Protein AF-A0A9W5QXP2-F1 (afdb_monomer)

Structure (mmCIF, N/CA/C/O backbone):
data_AF-A0A9W5QXP2-F1
#
_entry.id   AF-A0A9W5QXP2-F1
#
loop_
_atom_site.group_PDB
_atom_site.id
_atom_site.type_symbol
_atom_site.label_atom_id
_atom_site.label_alt_id
_atom_site.label_comp_id
_atom_site.label_asym_id
_atom_site.label_entity_id
_atom_site.label_seq_id
_atom_site.pdbx_PDB_ins_code
_atom_site.Cartn_x
_atom_site.Cartn_y
_atom_site.Cartn_z
_atom_site.occupancy
_atom_site.B_iso_or_equiv
_atom_site.auth_seq_id
_atom_site.auth_comp_id
_atom_site.auth_asym_id
_atom_site.auth_atom_id
_atom_site.pdbx_PDB_model_num
ATOM 1 N N . MET A 1 1 ? 23.593 -8.625 -20.729 1.00 43.62 1 MET A N 1
ATOM 2 C CA . MET A 1 1 ? 22.313 -9.173 -20.232 1.00 43.62 1 MET A CA 1
ATOM 3 C C . MET A 1 1 ? 22.040 -8.522 -18.876 1.00 43.62 1 MET A C 1
ATOM 5 O O . MET A 1 1 ? 22.520 -9.011 -17.870 1.00 43.62 1 MET A O 1
ATOM 9 N N . ILE A 1 2 ? 21.414 -7.340 -18.870 1.00 50.66 2 ILE A N 1
ATOM 10 C CA . ILE A 1 2 ? 21.157 -6.517 -17.659 1.00 50.66 2 ILE A CA 1
ATOM 11 C C . ILE A 1 2 ? 19.642 -6.441 -17.363 1.00 50.66 2 ILE A C 1
ATOM 13 O O . ILE A 1 2 ? 19.215 -6.034 -16.291 1.00 50.66 2 ILE A O 1
ATOM 17 N N . THR A 1 3 ? 18.812 -6.950 -18.274 1.00 57.56 3 THR A N 1
ATOM 18 C CA . THR A 1 3 ? 17.345 -6.914 -18.230 1.00 57.56 3 THR A CA 1
ATOM 19 C C . THR A 1 3 ? 16.701 -7.787 -17.146 1.00 57.56 3 THR A C 1
ATOM 21 O O . THR A 1 3 ? 15.497 -7.686 -16.952 1.00 57.56 3 THR A O 1
ATOM 24 N N . ASN A 1 4 ? 17.460 -8.629 -16.432 1.00 74.44 4 ASN A N 1
ATOM 25 C CA . ASN A 1 4 ? 16.877 -9.617 -15.514 1.00 74.44 4 ASN A CA 1
ATOM 26 C C . ASN A 1 4 ? 16.865 -9.181 -14.038 1.00 74.44 4 ASN A C 1
ATOM 28 O O . ASN A 1 4 ? 15.949 -9.554 -13.314 1.00 74.44 4 ASN A O 1
ATOM 32 N N . GLN A 1 5 ? 17.829 -8.366 -13.585 1.00 87.19 5 GLN A N 1
ATOM 33 C CA . GLN A 1 5 ? 17.893 -7.975 -12.168 1.00 87.19 5 GLN A CA 1
ATOM 34 C C . GLN A 1 5 ? 16.776 -6.993 -11.802 1.00 87.19 5 GLN A C 1
ATOM 36 O O . GLN A 1 5 ? 16.055 -7.220 -10.843 1.00 87.19 5 GLN A O 1
ATOM 41 N N . VAL A 1 6 ? 16.556 -5.959 -12.620 1.00 89.56 6 VAL A N 1
ATOM 42 C CA . VAL A 1 6 ? 15.496 -4.965 -12.371 1.00 89.56 6 VAL A CA 1
ATOM 43 C C . VAL A 1 6 ? 14.107 -5.611 -12.379 1.00 89.56 6 VAL A C 1
ATOM 45 O O . VAL A 1 6 ? 13.274 -5.295 -11.535 1.00 89.56 6 VAL A O 1
ATOM 48 N N . ALA A 1 7 ? 13.851 -6.534 -13.310 1.00 88.38 7 ALA A N 1
ATOM 49 C CA . ALA A 1 7 ? 12.585 -7.262 -13.368 1.00 88.38 7 ALA A CA 1
ATOM 50 C C . ALA A 1 7 ? 12.394 -8.179 -12.146 1.00 88.38 7 ALA A C 1
ATOM 52 O O . ALA A 1 7 ? 11.295 -8.255 -11.595 1.00 88.38 7 ALA A O 1
ATOM 53 N N . TYR A 1 8 ? 13.465 -8.840 -11.697 1.00 90.75 8 TYR A N 1
ATOM 54 C CA . TYR A 1 8 ? 13.457 -9.642 -10.477 1.00 90.75 8 TYR A CA 1
ATOM 55 C C . TYR A 1 8 ? 13.183 -8.789 -9.228 1.00 90.75 8 TYR A C 1
ATOM 57 O O . TYR A 1 8 ? 12.307 -9.137 -8.437 1.00 90.75 8 TYR A O 1
ATOM 65 N N . ASP A 1 9 ? 13.863 -7.650 -9.086 1.00 92.50 9 ASP A N 1
ATOM 66 C CA . ASP A 1 9 ? 13.704 -6.741 -7.946 1.00 92.50 9 ASP A CA 1
ATOM 67 C C . ASP A 1 9 ? 12.286 -6.169 -7.890 1.00 92.50 9 ASP A C 1
ATOM 69 O O . ASP A 1 9 ? 11.649 -6.194 -6.837 1.00 92.50 9 ASP A O 1
ATOM 73 N N . LYS A 1 10 ? 11.743 -5.740 -9.037 1.00 92.31 10 LYS A N 1
ATOM 74 C CA . LYS A 1 10 ? 10.340 -5.323 -9.146 1.00 92.31 10 LYS A CA 1
ATOM 75 C C . LYS A 1 10 ? 9.395 -6.424 -8.690 1.00 92.31 10 LYS A C 1
ATOM 77 O O . LYS A 1 10 ? 8.521 -6.162 -7.876 1.00 92.31 10 LYS A O 1
ATOM 82 N N . LYS A 1 11 ? 9.581 -7.661 -9.157 1.00 91.19 11 LYS A N 1
ATOM 83 C CA . LYS A 1 11 ? 8.727 -8.787 -8.758 1.00 91.19 11 LYS A CA 1
ATOM 84 C C . LYS A 1 11 ? 8.774 -9.035 -7.248 1.00 91.19 11 LYS A C 1
ATOM 86 O O . LYS A 1 11 ? 7.733 -9.260 -6.637 1.00 91.19 11 LYS A O 1
ATOM 91 N N . LEU A 1 12 ? 9.960 -8.972 -6.641 1.00 94.00 12 LEU A N 1
ATOM 92 C CA . LEU A 1 12 ? 10.119 -9.127 -5.195 1.00 94.00 12 LEU A CA 1
ATOM 93 C C . LEU A 1 12 ? 9.391 -8.014 -4.427 1.00 94.00 12 LEU A C 1
ATOM 95 O O . LEU A 1 12 ? 8.663 -8.296 -3.475 1.00 94.00 12 LEU A O 1
ATOM 99 N N . LEU A 1 13 ? 9.557 -6.762 -4.861 1.00 94.75 13 LEU A N 1
ATOM 100 C CA . LEU A 1 13 ? 8.856 -5.619 -4.279 1.00 94.75 13 LEU A CA 1
ATOM 101 C C . LEU A 1 13 ? 7.341 -5.732 -4.465 1.00 94.75 13 LEU A C 1
ATOM 103 O O . LEU A 1 13 ? 6.601 -5.457 -3.528 1.00 94.75 13 LEU A O 1
ATOM 107 N N . GLY A 1 14 ? 6.882 -6.187 -5.630 1.00 93.75 14 GLY A N 1
ATOM 108 C CA . GLY A 1 14 ? 5.466 -6.362 -5.926 1.00 93.75 14 GLY A CA 1
ATOM 109 C C . GLY A 1 14 ? 4.788 -7.390 -5.038 1.00 93.75 14 GLY A C 1
ATOM 110 O O . GLY A 1 14 ? 3.730 -7.111 -4.483 1.00 93.75 14 GLY A O 1
ATOM 111 N N . ASN A 1 15 ? 5.440 -8.534 -4.818 1.00 94.25 15 ASN A N 1
ATOM 112 C CA . ASN A 1 15 ? 4.955 -9.528 -3.863 1.00 94.25 15 ASN A CA 1
ATOM 113 C C . ASN A 1 15 ? 4.829 -8.924 -2.457 1.00 94.25 15 ASN A C 1
ATOM 115 O O . ASN A 1 15 ? 3.812 -9.103 -1.793 1.00 94.25 15 ASN A O 1
ATOM 119 N N . LYS A 1 16 ? 5.838 -8.156 -2.023 1.00 95.94 16 LYS A N 1
ATOM 120 C CA . LYS A 1 16 ? 5.824 -7.508 -0.708 1.00 95.94 16 LYS A CA 1
ATOM 121 C C . LYS A 1 16 ? 4.721 -6.453 -0.598 1.00 95.94 16 LYS A C 1
ATOM 123 O O . LYS A 1 16 ? 4.068 -6.365 0.434 1.00 95.94 16 LYS A O 1
ATOM 128 N N . ILE A 1 17 ? 4.491 -5.674 -1.652 1.00 95.25 17 ILE A N 1
ATOM 129 C CA . ILE A 1 17 ? 3.373 -4.730 -1.728 1.00 95.25 17 ILE A CA 1
ATOM 130 C C . ILE A 1 17 ? 2.042 -5.465 -1.568 1.00 95.25 17 ILE A C 1
ATOM 132 O O . ILE A 1 17 ? 1.213 -5.052 -0.759 1.00 95.25 17 ILE A O 1
ATOM 136 N N . GLU A 1 18 ? 1.841 -6.554 -2.311 1.00 93.81 18 GLU A N 1
ATOM 137 C CA . GLU A 1 18 ? 0.598 -7.321 -2.274 1.00 93.81 18 GLU A CA 1
ATOM 138 C C . GLU A 1 18 ? 0.340 -7.921 -0.883 1.00 93.81 18 GLU A C 1
ATOM 140 O O . GLU A 1 18 ? -0.779 -7.848 -0.37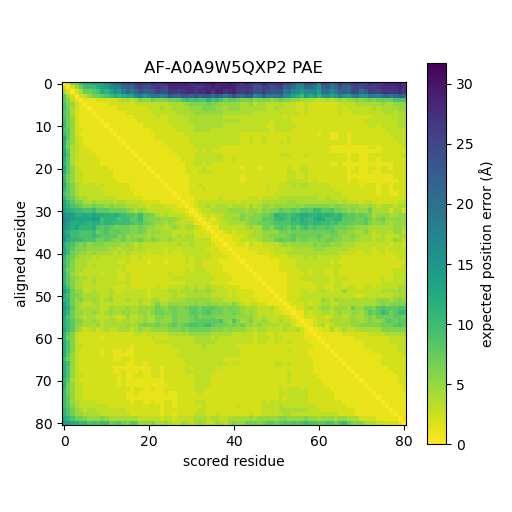3 1.00 93.81 18 GLU A O 1
ATOM 145 N N . GLU A 1 19 ? 1.371 -8.478 -0.247 1.00 96.38 19 GLU A N 1
ATOM 146 C CA . GLU A 1 19 ? 1.301 -9.006 1.118 1.00 96.38 19 GLU A CA 1
ATOM 147 C C . GLU A 1 19 ? 0.948 -7.912 2.135 1.00 96.38 19 GLU A C 1
ATOM 149 O O . GLU A 1 19 ? -0.014 -8.069 2.891 1.00 96.38 19 GLU A O 1
ATOM 154 N N . THR A 1 20 ? 1.649 -6.774 2.107 1.00 96.50 20 THR A N 1
ATOM 155 C CA . THR A 1 20 ? 1.369 -5.636 2.999 1.00 96.50 20 THR A CA 1
ATOM 156 C C . THR A 1 20 ? -0.045 -5.099 2.775 1.00 96.50 20 THR A C 1
ATOM 158 O O . THR A 1 20 ? -0.782 -4.854 3.729 1.00 96.50 20 THR A O 1
ATOM 161 N N . PHE A 1 21 ? -0.481 -4.971 1.519 1.00 94.75 21 PHE A N 1
ATOM 162 C CA . PHE A 1 21 ? -1.824 -4.497 1.191 1.00 94.75 21 PHE A CA 1
ATOM 163 C C . PHE A 1 21 ? -2.923 -5.461 1.671 1.00 94.75 21 PHE A C 1
ATOM 165 O O . PHE A 1 21 ? -3.981 -5.029 2.144 1.00 94.75 21 PHE A O 1
ATOM 172 N N . LYS A 1 22 ? -2.681 -6.776 1.602 1.00 95.31 22 LYS A N 1
ATOM 173 C CA . LYS A 1 22 ? -3.571 -7.797 2.179 1.00 95.31 22 LYS A CA 1
ATOM 174 C C . LYS A 1 22 ? -3.658 -7.681 3.699 1.00 95.31 22 LYS A C 1
ATOM 176 O O . LYS A 1 22 ? -4.753 -7.834 4.246 1.00 95.31 22 LYS A O 1
ATOM 181 N N . GLU A 1 23 ? -2.550 -7.384 4.374 1.00 96.56 23 GLU A N 1
ATOM 182 C CA . GLU A 1 23 ? -2.534 -7.150 5.821 1.00 96.56 23 GLU A CA 1
ATOM 183 C C . GLU A 1 23 ? -3.354 -5.907 6.190 1.00 96.56 23 GLU A C 1
ATOM 185 O O . GLU A 1 23 ? -4.266 -6.007 7.012 1.00 96.56 23 GLU A O 1
ATOM 190 N N . VAL A 1 24 ? -3.128 -4.778 5.503 1.00 95.19 24 VAL A N 1
ATOM 191 C CA . VAL A 1 24 ? -3.938 -3.552 5.648 1.00 95.19 24 VAL A CA 1
ATOM 192 C C . VAL A 1 24 ? -5.424 -3.871 5.492 1.00 95.19 24 VAL A C 1
ATOM 194 O O . VAL A 1 24 ? -6.230 -3.555 6.363 1.00 95.19 24 VAL A O 1
ATOM 197 N N . SER A 1 25 ? -5.788 -4.549 4.402 1.00 94.00 25 SER A N 1
ATOM 198 C CA . SER A 1 25 ? -7.182 -4.890 4.096 1.00 94.00 25 SER A CA 1
ATOM 199 C C . SER A 1 25 ? -7.810 -5.789 5.163 1.00 94.00 25 SER A C 1
ATOM 201 O O . SER A 1 25 ? -9.000 -5.678 5.448 1.00 94.00 25 SER A O 1
ATOM 203 N N . SER A 1 26 ? -7.025 -6.689 5.755 1.00 94.88 26 SER A N 1
ATOM 204 C CA . SER A 1 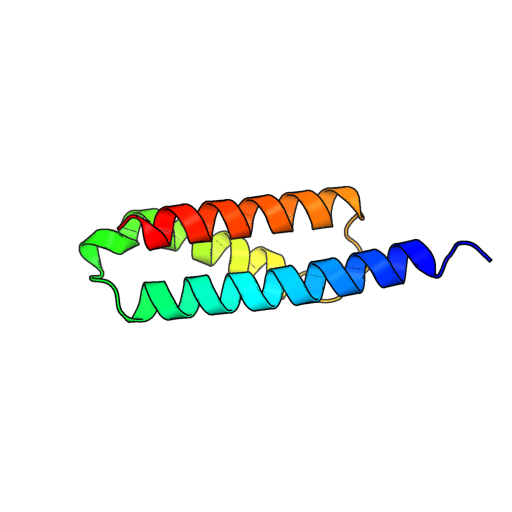26 ? -7.491 -7.586 6.815 1.00 94.88 26 SER A CA 1
ATOM 205 C C . SER A 1 26 ? -7.734 -6.833 8.121 1.00 94.88 26 SER A C 1
ATOM 207 O O . SER A 1 26 ? -8.756 -7.060 8.763 1.00 94.88 26 SER A O 1
ATOM 209 N N . LEU A 1 27 ? -6.848 -5.899 8.478 1.00 93.94 27 LEU A N 1
ATOM 210 C CA . LEU A 1 27 ? -7.016 -5.046 9.656 1.00 93.94 27 LEU A CA 1
ATOM 211 C C . LEU A 1 27 ? -8.215 -4.102 9.503 1.00 93.94 27 LEU A C 1
ATOM 213 O O . LEU A 1 27 ? -9.050 -4.012 10.398 1.00 93.94 27 LEU A O 1
ATOM 217 N N . LEU A 1 28 ? -8.370 -3.466 8.341 1.00 91.50 28 LEU A N 1
ATOM 218 C CA . LEU A 1 28 ? -9.506 -2.578 8.077 1.00 91.50 28 LEU A CA 1
ATOM 219 C C . LEU A 1 28 ? -10.867 -3.289 8.179 1.00 91.50 28 LEU A C 1
ATOM 221 O O . LEU A 1 28 ? -11.857 -2.645 8.506 1.00 91.50 28 LEU A O 1
ATOM 225 N N . ARG A 1 29 ? -10.935 -4.605 7.931 1.00 90.19 29 ARG A N 1
ATOM 226 C CA . ARG A 1 29 ? -12.174 -5.399 8.053 1.00 90.19 29 ARG A CA 1
ATOM 227 C C . ARG A 1 29 ? -12.598 -5.686 9.492 1.00 90.19 29 ARG A C 1
ATOM 229 O O . ARG A 1 29 ? -13.766 -5.995 9.704 1.00 90.19 29 ARG A O 1
ATOM 236 N N . ILE A 1 30 ? -11.663 -5.664 10.441 1.00 91.94 30 ILE A N 1
ATOM 237 C CA . ILE A 1 30 ? -11.935 -5.976 11.854 1.00 91.94 30 ILE A CA 1
ATOM 238 C C . ILE A 1 30 ? -12.057 -4.723 12.726 1.00 91.94 30 ILE A C 1
ATOM 240 O O . ILE A 1 30 ? -12.520 -4.818 13.859 1.00 91.94 30 ILE A O 1
ATOM 244 N N . LEU A 1 31 ? -11.622 -3.569 12.218 1.00 88.81 31 LEU A N 1
ATOM 245 C CA . LEU A 1 31 ? -11.689 -2.287 12.911 1.00 88.81 31 LEU A CA 1
ATOM 246 C C . LEU A 1 31 ? -13.052 -1.611 12.721 1.00 88.81 31 LEU A C 1
ATOM 248 O O . LEU A 1 31 ? -13.702 -1.759 11.685 1.00 88.81 31 LEU A O 1
ATOM 252 N N . ASP A 1 32 ? -13.449 -0.807 13.710 1.00 86.50 32 ASP A N 1
ATOM 253 C CA . ASP A 1 32 ? -14.665 0.002 13.631 1.00 86.50 32 ASP A CA 1
ATOM 254 C C . ASP A 1 32 ? -14.616 0.972 12.442 1.00 86.50 32 ASP A C 1
ATOM 256 O O . ASP A 1 32 ? -13.602 1.624 12.165 1.00 86.50 32 ASP A O 1
ATOM 260 N N . THR A 1 33 ? -15.745 1.108 11.746 1.00 82.50 33 THR A N 1
ATOM 261 C CA . THR A 1 33 ? -15.863 1.967 10.559 1.00 82.50 33 THR A CA 1
ATOM 262 C C . THR A 1 33 ? -15.523 3.428 10.867 1.00 82.50 33 THR A C 1
ATOM 2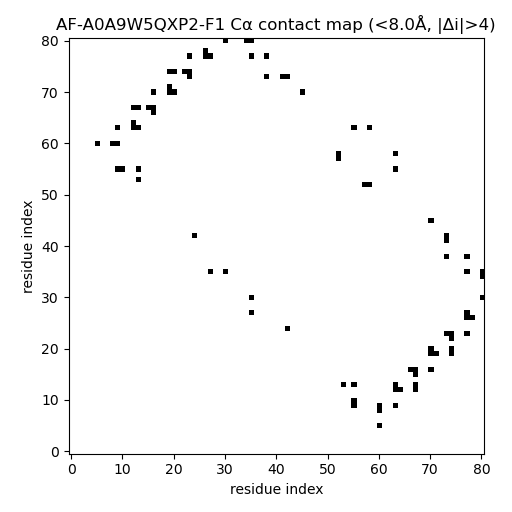64 O O . THR A 1 33 ? -14.820 4.071 10.090 1.00 82.50 33 THR A O 1
ATOM 267 N N . ASP A 1 34 ? -15.918 3.929 12.039 1.00 84.06 34 ASP A N 1
ATOM 268 C CA . ASP A 1 34 ? -15.643 5.308 12.461 1.00 84.06 34 ASP A CA 1
ATOM 269 C C . ASP A 1 34 ? -14.139 5.583 12.611 1.00 84.06 34 ASP A C 1
ATOM 271 O O . ASP A 1 34 ? -13.662 6.677 12.303 1.00 84.06 34 ASP A O 1
ATOM 275 N N . LYS A 1 35 ? -13.367 4.570 13.027 1.00 81.56 35 LYS A N 1
ATOM 276 C CA . LYS A 1 35 ? -11.907 4.658 13.159 1.00 81.56 35 LYS A CA 1
ATOM 277 C C . LYS A 1 35 ? -11.180 4.528 11.829 1.00 81.56 35 LYS A C 1
ATOM 279 O O . LYS A 1 35 ? -10.048 4.971 11.708 1.00 81.56 35 LYS A O 1
ATOM 284 N N . THR A 1 36 ? -11.793 3.892 10.838 1.00 88.38 36 THR A N 1
ATOM 285 C CA . THR A 1 36 ? -11.135 3.589 9.560 1.00 88.38 36 THR A CA 1
ATOM 286 C C . THR A 1 36 ? -11.520 4.548 8.443 1.00 88.38 36 THR A C 1
ATOM 288 O O . THR A 1 36 ? -10.804 4.623 7.445 1.00 88.38 36 THR A O 1
ATOM 291 N N . MET A 1 37 ? -12.591 5.334 8.608 1.00 86.94 37 MET A N 1
ATOM 292 C CA . MET A 1 37 ? -13.135 6.228 7.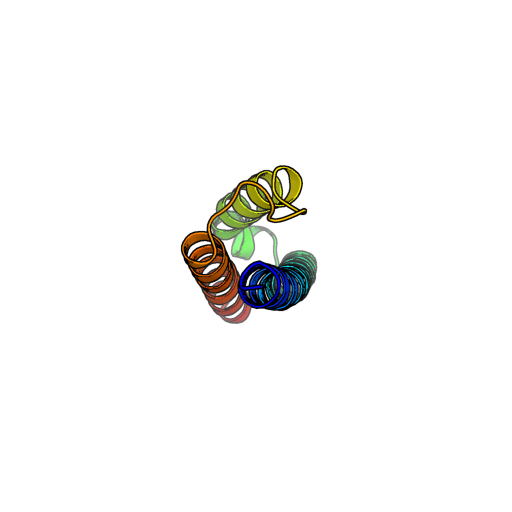580 1.00 86.94 37 MET A CA 1
ATOM 293 C C . MET A 1 37 ? -12.083 7.158 6.955 1.00 86.94 37 MET A C 1
ATOM 295 O O . MET A 1 37 ? -12.075 7.350 5.740 1.00 86.94 37 MET A O 1
ATOM 299 N N . PHE A 1 38 ? -11.164 7.697 7.758 1.00 85.00 38 PHE A N 1
ATOM 300 C CA . PHE A 1 38 ? -10.115 8.600 7.273 1.00 85.00 38 PHE A CA 1
ATOM 301 C C . PHE A 1 38 ? -8.973 7.891 6.533 1.00 85.00 38 PHE A C 1
ATOM 303 O O . PHE A 1 38 ? -8.230 8.543 5.807 1.00 85.00 38 PHE A O 1
ATOM 310 N N . ILE A 1 39 ? -8.838 6.571 6.690 1.00 91.50 39 ILE A N 1
ATOM 311 C CA . ILE A 1 39 ? -7.830 5.755 6.000 1.00 91.50 39 ILE A CA 1
ATOM 312 C C . ILE A 1 39 ? -8.407 5.077 4.748 1.00 91.50 39 ILE A C 1
ATOM 314 O O . ILE A 1 39 ? -7.680 4.824 3.788 1.00 91.50 39 ILE A O 1
ATOM 318 N N . MET A 1 40 ? -9.722 4.836 4.702 1.00 89.25 40 MET A N 1
ATOM 319 C CA . MET A 1 40 ? -10.384 4.170 3.572 1.00 89.25 40 MET A CA 1
ATOM 320 C C . MET A 1 40 ? -10.119 4.858 2.228 1.00 89.25 40 MET A C 1
ATOM 322 O O . MET A 1 40 ? -9.937 4.176 1.223 1.00 89.25 40 MET A O 1
ATOM 326 N N . GLY A 1 41 ? -10.039 6.193 2.196 1.00 90.12 41 GLY A N 1
ATOM 327 C CA . GLY A 1 41 ? -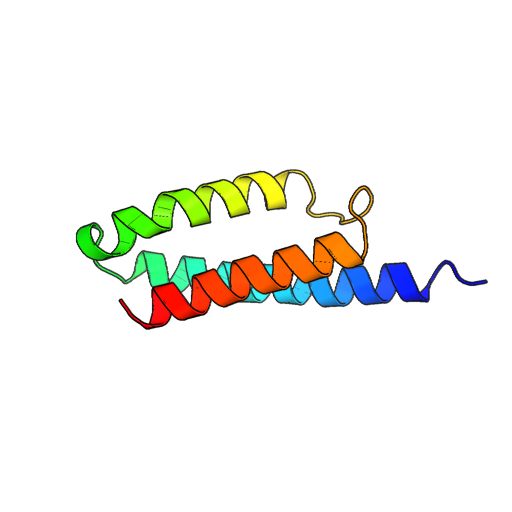9.708 6.933 0.973 1.00 90.12 41 GLY A CA 1
ATOM 328 C C . GLY A 1 41 ? -8.329 6.572 0.410 1.00 90.12 41 GLY A C 1
ATOM 329 O O . GLY A 1 41 ? -8.194 6.323 -0.787 1.00 90.12 41 GLY A O 1
ATOM 330 N N . GLU A 1 42 ? -7.319 6.475 1.275 1.00 91.38 42 GLU A N 1
ATOM 331 C CA . GLU A 1 42 ? -5.957 6.089 0.891 1.00 91.38 42 GLU A CA 1
ATOM 332 C C . GLU A 1 42 ? -5.890 4.621 0.468 1.00 91.38 42 GLU A C 1
ATOM 334 O O . GLU A 1 42 ? -5.272 4.292 -0.544 1.00 91.38 42 GLU A O 1
ATOM 339 N N . TRP A 1 43 ? -6.593 3.745 1.191 1.00 93.94 43 TRP A N 1
ATOM 340 C CA . TRP A 1 43 ? -6.710 2.334 0.831 1.00 93.94 43 TRP A CA 1
ATOM 341 C C . TRP A 1 43 ? -7.339 2.145 -0.556 1.00 93.94 43 TRP A C 1
ATOM 343 O O . TRP A 1 43 ? -6.809 1.399 -1.380 1.00 93.94 43 TRP A O 1
ATOM 353 N N . HIS A 1 44 ? -8.430 2.858 -0.852 1.00 92.69 44 HIS A N 1
ATOM 354 C CA . HIS A 1 44 ? -9.076 2.822 -2.163 1.00 92.69 44 HIS A CA 1
ATOM 355 C C . HIS A 1 44 ? -8.177 3.370 -3.274 1.00 92.69 44 HIS A C 1
ATOM 357 O O . HIS A 1 44 ? -8.107 2.765 -4.344 1.00 92.69 44 HIS A O 1
ATOM 363 N N . ALA A 1 45 ? -7.477 4.481 -3.028 1.00 91.88 45 ALA A N 1
ATOM 364 C CA . ALA A 1 45 ? -6.540 5.053 -3.992 1.00 91.88 45 ALA A CA 1
ATOM 365 C C . ALA A 1 45 ? -5.394 4.080 -4.307 1.00 91.88 45 ALA A C 1
ATOM 367 O O . ALA A 1 45 ? -5.053 3.880 -5.475 1.00 91.88 45 ALA A O 1
ATOM 368 N N . PHE A 1 46 ? -4.848 3.420 -3.281 1.00 92.69 46 PHE A N 1
ATOM 369 C CA . PHE A 1 46 ? -3.829 2.393 -3.465 1.00 92.69 46 PHE A CA 1
ATOM 370 C C . PHE A 1 46 ? -4.365 1.195 -4.255 1.00 92.69 46 PHE A C 1
ATOM 372 O O . PHE A 1 46 ? -3.707 0.727 -5.180 1.00 92.69 46 PHE A O 1
ATOM 379 N N . ASN A 1 47 ? -5.574 0.725 -3.935 1.00 92.88 47 ASN A N 1
ATOM 380 C CA . ASN A 1 47 ? -6.208 -0.384 -4.643 1.00 92.88 47 ASN A CA 1
ATOM 381 C C . ASN A 1 47 ? -6.405 -0.084 -6.136 1.00 92.88 47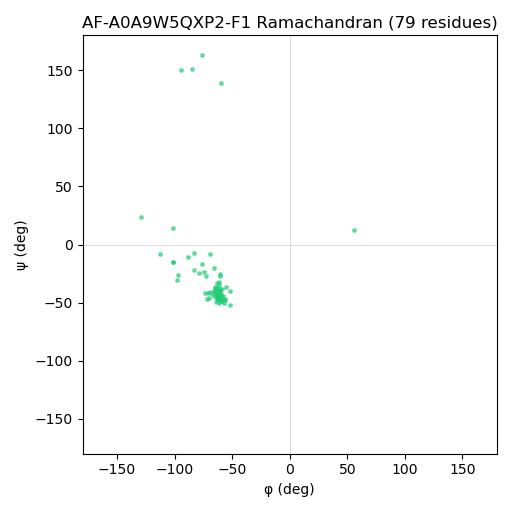 ASN A C 1
ATOM 383 O O . ASN A 1 47 ? -6.114 -0.930 -6.978 1.00 92.88 47 ASN A O 1
ATOM 387 N N . ASP A 1 48 ? -6.889 1.116 -6.468 1.00 93.38 48 ASP A N 1
ATOM 388 C CA . ASP A 1 48 ? -7.081 1.543 -7.857 1.00 93.38 48 ASP A CA 1
ATOM 389 C C . ASP A 1 48 ? -5.744 1.587 -8.607 1.00 93.38 48 ASP A C 1
ATOM 391 O O . ASP A 1 48 ? -5.619 0.990 -9.679 1.00 93.38 48 ASP A O 1
ATOM 395 N N . PHE A 1 49 ? -4.716 2.194 -8.003 1.00 90.12 49 PHE A N 1
ATOM 396 C CA . PHE A 1 49 ? -3.364 2.199 -8.561 1.00 90.12 49 PHE A CA 1
ATOM 397 C C . PHE A 1 49 ? -2.836 0.777 -8.792 1.00 90.12 49 PHE A C 1
ATOM 399 O O . PHE A 1 49 ? -2.380 0.460 -9.893 1.00 90.12 49 PHE A O 1
ATOM 406 N N . TRP A 1 50 ? -2.919 -0.086 -7.776 1.00 89.56 50 TRP A N 1
ATOM 407 C CA . TRP A 1 50 ? -2.387 -1.446 -7.836 1.00 89.56 50 TRP A CA 1
ATOM 408 C C . TRP A 1 50 ? -3.111 -2.290 -8.884 1.00 89.56 50 TRP A C 1
ATOM 410 O O . TRP A 1 50 ? -2.471 -2.995 -9.656 1.00 89.56 50 TRP A O 1
ATOM 420 N N . SER A 1 51 ? -4.437 -2.157 -8.988 1.00 89.50 51 SER A N 1
ATOM 421 C CA . SER A 1 51 ? -5.237 -2.879 -9.983 1.00 89.50 51 SER A CA 1
ATOM 422 C C . SER A 1 51 ? -4.852 -2.547 -11.429 1.00 89.50 51 SER A C 1
ATOM 424 O O . SER A 1 51 ? -4.920 -3.416 -12.296 1.00 89.50 51 SER A O 1
ATOM 426 N N . LYS A 1 52 ? -4.411 -1.309 -11.682 1.00 89.38 52 LYS A N 1
ATOM 427 C CA . LYS A 1 52 ? -3.994 -0.833 -13.007 1.00 89.38 52 LYS A CA 1
ATOM 428 C C . LYS A 1 52 ? -2.552 -1.189 -13.349 1.00 89.38 52 LYS A C 1
ATOM 430 O O . LYS A 1 52 ? -2.217 -1.220 -14.524 1.00 89.38 52 LYS A O 1
ATOM 435 N N . ASN A 1 53 ? -1.717 -1.453 -12.344 1.00 88.44 53 ASN A N 1
ATOM 436 C CA . ASN A 1 53 ? -0.274 -1.608 -12.521 1.00 88.44 53 ASN A CA 1
ATOM 437 C C . ASN A 1 53 ? 0.286 -2.900 -11.895 1.00 88.44 53 ASN A C 1
ATOM 439 O O . ASN A 1 53 ? 1.469 -2.974 -11.571 1.00 88.44 53 ASN A O 1
ATOM 443 N N . ALA A 1 54 ? -0.546 -3.928 -11.707 1.00 81.75 54 ALA A N 1
ATOM 444 C CA . ALA A 1 54 ? -0.171 -5.150 -10.989 1.00 81.75 54 ALA A CA 1
ATOM 445 C C . ALA A 1 54 ? 1.008 -5.918 -11.621 1.00 81.75 54 ALA A C 1
ATOM 447 O O . ALA A 1 54 ? 1.712 -6.648 -10.927 1.00 81.75 54 ALA A O 1
ATOM 448 N N . ASP A 1 55 ? 1.236 -5.765 -12.929 1.00 84.50 55 ASP A N 1
ATOM 449 C CA . ASP A 1 55 ? 2.336 -6.425 -13.640 1.00 84.50 55 ASP A CA 1
ATOM 450 C C . ASP A 1 55 ? 3.688 -5.691 -13.525 1.00 84.50 55 ASP A C 1
ATOM 452 O O . ASP A 1 55 ? 4.722 -6.229 -13.924 1.00 84.50 55 ASP A O 1
ATOM 456 N N . LEU A 1 56 ? 3.697 -4.490 -12.931 1.00 86.38 56 LEU A N 1
ATOM 457 C CA . LEU A 1 56 ? 4.866 -3.632 -12.713 1.00 86.38 56 LEU A CA 1
ATOM 458 C C . LEU A 1 56 ? 5.663 -3.276 -13.987 1.00 86.38 56 LEU A C 1
ATOM 460 O O . LEU A 1 56 ? 6.800 -2.780 -13.906 1.00 86.38 56 LEU A O 1
ATOM 464 N N . THR A 1 57 ? 5.108 -3.544 -15.170 1.00 86.06 57 THR A N 1
ATOM 465 C CA . THR A 1 57 ? 5.850 -3.442 -16.433 1.00 86.06 57 THR A CA 1
ATOM 466 C C . THR A 1 57 ? 6.075 -1.989 -16.824 1.00 86.06 57 THR A C 1
ATOM 468 O O . THR A 1 57 ? 7.186 -1.626 -17.211 1.00 86.06 57 THR A O 1
ATOM 471 N N . GLU A 1 58 ? 5.045 -1.159 -16.653 1.00 87.56 58 GLU A N 1
ATOM 472 C CA . GLU A 1 58 ? 5.039 0.259 -17.038 1.00 87.56 58 GLU A CA 1
ATOM 473 C C . GLU A 1 58 ? 5.564 1.201 -15.943 1.00 87.56 58 GLU A C 1
ATOM 475 O O . GLU A 1 58 ? 5.850 2.365 -16.210 1.00 87.56 58 GLU A O 1
ATOM 480 N N . ILE A 1 59 ? 5.755 0.695 -14.722 1.00 91.12 59 ILE A N 1
ATOM 481 C CA . ILE A 1 59 ? 6.203 1.486 -13.568 1.00 91.12 59 ILE A CA 1
ATOM 482 C C . ILE A 1 59 ? 7.719 1.408 -13.400 1.00 91.12 59 ILE A C 1
ATOM 484 O O . ILE A 1 59 ? 8.323 0.390 -13.726 1.00 91.12 59 ILE A O 1
ATOM 488 N N . SER A 1 60 ? 8.384 2.430 -12.864 1.00 92.75 60 SER A N 1
ATOM 489 C CA . SER A 1 60 ? 9.829 2.351 -12.597 1.00 92.75 60 SER A CA 1
ATOM 490 C C . SER A 1 60 ? 10.138 1.510 -11.343 1.00 92.75 60 SER A C 1
ATOM 492 O O . SER A 1 60 ? 9.260 1.221 -10.527 1.00 92.75 60 SER A O 1
ATOM 494 N N . LEU A 1 61 ? 11.395 1.068 -11.182 1.00 92.69 61 LEU A N 1
ATOM 495 C CA . LEU A 1 61 ? 11.821 0.393 -9.945 1.00 92.69 61 LEU A CA 1
ATOM 496 C C . LEU A 1 61 ? 11.711 1.336 -8.736 1.00 92.69 61 LEU A C 1
ATOM 498 O O . LEU A 1 61 ? 11.247 0.914 -7.684 1.00 92.69 61 LEU A O 1
ATOM 502 N N . GLU A 1 62 ? 12.097 2.599 -8.917 1.00 94.69 62 GLU A N 1
ATOM 503 C CA . GLU A 1 62 ? 11.980 3.661 -7.913 1.00 94.69 62 GLU A CA 1
ATOM 504 C C . GLU A 1 62 ? 10.520 3.877 -7.505 1.00 94.69 62 GLU A C 1
ATOM 506 O O . GLU A 1 62 ? 10.199 3.794 -6.325 1.00 94.69 62 GLU A O 1
ATOM 511 N N . GLU A 1 63 ? 9.604 4.004 -8.468 1.00 93.56 63 GLU A N 1
ATOM 512 C CA . GLU A 1 63 ? 8.181 4.136 -8.158 1.00 93.56 63 GLU A CA 1
ATOM 513 C C . GLU A 1 63 ? 7.661 2.881 -7.442 1.00 93.56 63 GLU A C 1
ATOM 515 O O . GLU A 1 63 ? 6.910 2.986 -6.480 1.00 93.56 63 GLU A O 1
ATOM 520 N N . THR A 1 64 ? 8.118 1.680 -7.812 1.00 93.69 64 THR A N 1
ATOM 521 C CA . THR A 1 64 ? 7.755 0.452 -7.077 1.00 93.69 64 THR A CA 1
ATOM 522 C C . THR A 1 64 ? 8.217 0.512 -5.609 1.00 93.69 64 THR A C 1
ATOM 524 O O . THR A 1 64 ? 7.491 0.077 -4.715 1.00 93.69 64 THR A O 1
ATOM 527 N N . GLN A 1 65 ? 9.395 1.077 -5.328 1.00 95.81 65 GLN A N 1
ATOM 528 C CA . GLN A 1 65 ? 9.886 1.283 -3.959 1.00 95.81 65 GLN A CA 1
ATOM 529 C C . GLN A 1 65 ? 9.051 2.325 -3.204 1.00 95.81 65 GLN A C 1
ATOM 531 O O . GLN A 1 65 ? 8.688 2.090 -2.051 1.00 95.81 65 GLN A O 1
ATOM 536 N N . GLU A 1 66 ? 8.681 3.431 -3.850 1.00 95.56 66 GLU A N 1
ATOM 537 C CA . GLU A 1 66 ? 7.793 4.442 -3.264 1.00 95.56 66 GLU A CA 1
ATOM 538 C C . GLU A 1 66 ? 6.417 3.862 -2.919 1.00 95.56 66 GLU A C 1
ATOM 540 O O . GLU A 1 66 ? 5.878 4.130 -1.845 1.00 95.56 66 GLU A O 1
ATOM 545 N N . ARG A 1 67 ? 5.853 3.011 -3.787 1.00 93.81 67 ARG A N 1
ATOM 546 C CA . ARG A 1 67 ? 4.576 2.329 -3.522 1.00 93.81 67 ARG A CA 1
ATOM 547 C C . ARG A 1 67 ? 4.671 1.371 -2.344 1.00 93.81 67 ARG A C 1
ATOM 549 O O . ARG A 1 67 ? 3.737 1.309 -1.546 1.00 93.81 67 ARG A O 1
ATOM 556 N N . LEU A 1 68 ? 5.795 0.666 -2.199 1.00 95.69 68 LEU A N 1
ATOM 557 C CA . LEU A 1 68 ? 6.051 -0.145 -1.011 1.00 95.69 68 LEU A CA 1
ATOM 558 C C . LEU A 1 68 ? 6.089 0.717 0.258 1.00 95.69 68 LEU A C 1
ATOM 560 O O . LEU A 1 68 ? 5.506 0.319 1.267 1.00 95.69 68 LEU A O 1
ATOM 564 N N . GLN A 1 69 ? 6.727 1.888 0.215 1.00 96.69 69 GLN A N 1
ATOM 565 C CA . GLN A 1 69 ? 6.740 2.800 1.359 1.00 96.69 69 GLN A CA 1
ATOM 566 C C . GLN A 1 69 ? 5.321 3.272 1.701 1.00 96.69 69 GLN A C 1
ATOM 568 O O . GLN A 1 69 ? 4.896 3.125 2.840 1.00 96.69 69 GLN A O 1
ATOM 573 N N . GLN A 1 70 ? 4.545 3.715 0.706 1.00 94.69 70 GLN A N 1
ATOM 574 C CA . GLN A 1 70 ? 3.165 4.180 0.900 1.00 94.69 70 GLN A CA 1
ATOM 575 C C . GLN A 1 70 ? 2.270 3.124 1.563 1.00 94.69 70 GLN A C 1
ATOM 577 O O . GLN A 1 70 ? 1.547 3.434 2.509 1.00 94.69 70 GLN A O 1
ATOM 582 N N . VAL A 1 71 ? 2.314 1.868 1.102 1.00 95.56 71 VAL A N 1
ATOM 583 C CA . VAL A 1 71 ? 1.497 0.799 1.703 1.00 95.56 71 VAL A CA 1
ATOM 584 C C . VAL A 1 71 ? 2.013 0.372 3.082 1.00 95.56 71 VAL A C 1
ATOM 586 O O . VAL A 1 71 ? 1.227 -0.061 3.922 1.00 95.56 71 VAL A O 1
ATOM 589 N N . THR A 1 72 ? 3.313 0.528 3.347 1.00 96.88 72 THR A N 1
ATOM 590 C CA . THR A 1 72 ? 3.900 0.282 4.673 1.00 96.88 72 THR A CA 1
ATOM 591 C C . THR A 1 72 ? 3.462 1.354 5.671 1.00 96.88 72 THR A C 1
ATOM 593 O O . THR A 1 72 ? 2.989 1.012 6.751 1.00 96.88 72 THR A O 1
ATOM 596 N N . ASP A 1 73 ? 3.514 2.632 5.291 1.00 96.12 73 ASP A N 1
ATOM 597 C CA . ASP A 1 73 ? 3.037 3.746 6.121 1.00 96.12 73 ASP A CA 1
ATOM 598 C C . ASP A 1 73 ? 1.534 3.611 6.409 1.00 96.12 73 ASP A C 1
ATOM 600 O O . ASP A 1 73 ? 1.068 3.839 7.529 1.00 96.12 73 ASP A O 1
ATOM 604 N N . LEU A 1 74 ? 0.764 3.181 5.403 1.00 94.88 74 LEU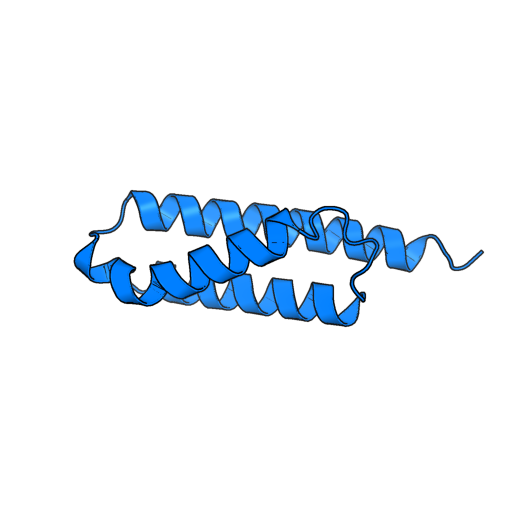 A N 1
ATOM 605 C CA . LEU A 1 74 ? -0.653 2.866 5.553 1.00 94.88 74 LEU A CA 1
ATOM 606 C C . LEU A 1 74 ? -0.870 1.758 6.593 1.00 94.88 74 LEU A C 1
ATOM 608 O O . LEU A 1 74 ? -1.725 1.894 7.468 1.00 94.88 74 LEU A O 1
ATOM 612 N N . LEU A 1 75 ? -0.079 0.683 6.536 1.00 96.19 75 LEU A N 1
ATOM 613 C CA . LEU A 1 75 ? -0.135 -0.406 7.509 1.00 96.19 75 LEU A CA 1
ATOM 614 C C . LEU A 1 75 ? 0.191 0.066 8.926 1.00 96.19 75 LEU A C 1
ATOM 616 O O . LEU A 1 75 ? -0.526 -0.292 9.861 1.00 96.19 75 LEU A O 1
ATOM 620 N N . GLU A 1 76 ? 1.236 0.873 9.101 1.00 95.94 76 GLU A N 1
ATOM 621 C CA . GLU A 1 76 ? 1.587 1.429 10.409 1.00 95.94 76 GLU A CA 1
ATOM 622 C C . GLU A 1 76 ? 0.460 2.291 10.974 1.00 95.94 76 GLU A C 1
ATOM 624 O O . GLU A 1 76 ? 0.099 2.153 12.143 1.00 95.94 76 GLU A O 1
ATOM 629 N N . ARG A 1 77 ? -0.155 3.141 10.150 1.00 93.69 77 ARG A N 1
ATOM 630 C CA . ARG A 1 77 ? -1.289 3.964 10.584 1.00 93.69 77 ARG A CA 1
ATOM 631 C C . ARG A 1 77 ? -2.481 3.112 10.993 1.00 93.69 77 ARG A C 1
ATOM 633 O O . ARG A 1 77 ? -3.049 3.374 12.045 1.00 93.69 77 ARG A O 1
ATOM 640 N N . VAL A 1 78 ? -2.817 2.077 10.221 1.00 93.56 78 VAL A N 1
ATOM 641 C CA . VAL A 1 78 ? -3.921 1.157 10.544 1.00 93.56 78 VAL A CA 1
ATOM 642 C C . VAL A 1 78 ? -3.656 0.370 11.831 1.00 93.56 78 VAL A C 1
ATOM 644 O O . VAL A 1 78 ? -4.577 0.168 12.615 1.00 93.56 78 VAL A O 1
ATOM 647 N N . LYS A 1 79 ? -2.407 -0.039 12.093 1.00 92.88 79 LYS A N 1
ATOM 648 C CA . LYS A 1 79 ? -2.016 -0.722 13.341 1.00 92.88 79 LYS A CA 1
ATOM 649 C C . LYS A 1 79 ? -2.144 0.153 14.591 1.00 92.88 79 LYS A C 1
ATOM 651 O O . LYS A 1 79 ? -2.207 -0.388 15.691 1.00 92.88 79 LYS A O 1
ATOM 656 N N . ASN A 1 80 ? -2.168 1.472 14.422 1.00 90.19 80 ASN A N 1
ATOM 657 C CA . ASN A 1 80 ? -2.245 2.450 15.505 1.00 90.19 80 ASN A CA 1
ATOM 658 C C . ASN A 1 80 ? -3.665 3.040 15.700 1.00 90.19 80 ASN A C 1
ATOM 660 O O . ASN A 1 80 ? -3.798 4.061 16.379 1.00 90.19 80 ASN A O 1
ATOM 664 N N . LEU A 1 81 ? -4.708 2.427 15.115 1.00 87.56 81 LEU A N 1
ATOM 665 C CA . LEU A 1 81 ? -6.133 2.788 15.278 1.00 87.56 81 LEU A CA 1
ATOM 666 C C . LEU A 1 81 ? -6.828 2.043 16.429 1.00 87.56 81 LEU A C 1
ATOM 668 O O . LEU A 1 81 ? -7.718 2.638 17.094 1.00 87.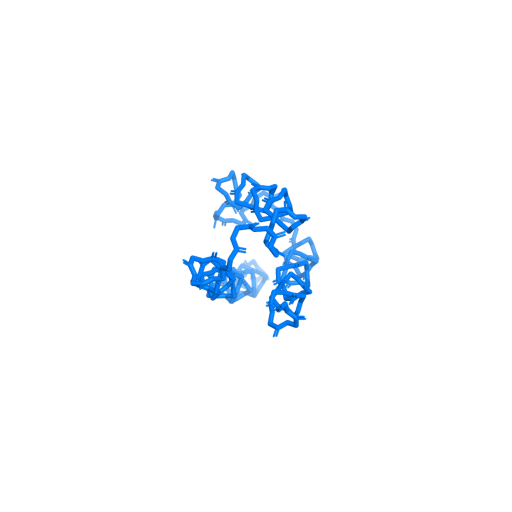56 81 LEU A O 1
#

Foldseek 3Di:
DPVPPQLVLLVVLLVLLVVLLVLLVVLLVVDDCVLCVVLVVLNVVLVVVCVVCSSVPPPGSVVSVVSSVSSVVSSVSSVVD

Organism: NCBI:txid1053211

Mean predicted aligned error: 4.08 Å

Radius of gyration: 13.91 Å; Cα contacts (8 Å, |Δi|>4): 45; chains: 1; bounding box: 38×18×36 Å

Nearest PDB structures (foldseek):
  3rgu-assembly4_D  TM=5.891E-01  e=4.288E-01  Streptococcus parasanguinis

Sequence (81 aa):
MITNQVAYDKKLLGNKIEETFKEVSSLLRILDTDKTMFIMGEWHAFNDFWSKNADLTEISLEETQERLQQVTDLLERVKNL

Secondary structure (DSSP, 8-state):
--HHHHHHHHHHHHHHHHHHHHHHHHHHHHS-HHHHHHHHHHHHHHHHHHHHHTT-SSS-HHHHHHHHHHHHHHHHHHHT-

Solvent-accessible surface area (backbone atoms only — not comparable to full-atom values): 4730 Å² total; per-residue (Å²): 142,74,76,58,58,63,54,50,51,43,52,55,46,49,53,50,38,53,52,42,46,51,50,41,54,55,51,62,71,76,48,60,62,86,7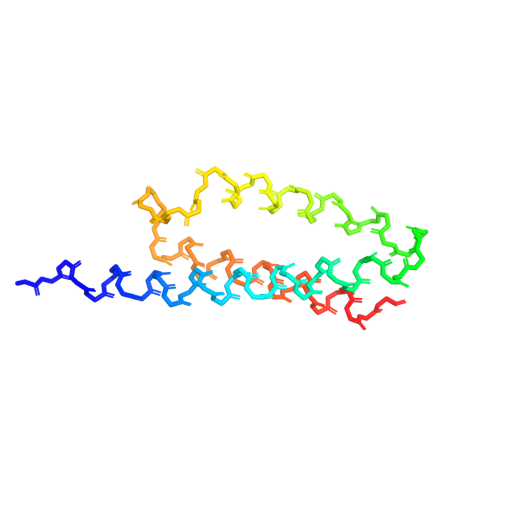4,40,58,85,51,48,61,58,53,50,54,50,50,56,53,44,73,76,47,72,81,53,77,93,52,53,67,66,55,51,52,52,51,37,48,55,44,48,55,49,34,56,54,62,76,73,106

pLDDT: mean 90.02, std 8.84, range [43.62, 96.88]